Protein AF-A0A1C5NM85-F1 (afdb_monomer)

Foldseek 3Di:
DDDDDDPPDPDQPADWDDDPVRHTDAQDWDADPVRWIAGHHDSGTDDAQWDDRPPFIAHAHRNRTTDAQFWDQDPQWIWHHHRVRGTDTPDGHAAWDWDATRNWIWTDHRNHTDEAAWDQDPNDIWGHYRVRTTDAAWDDDPNDIDHHD

Structure (mmCIF, N/CA/C/O backbone):
data_AF-A0A1C5NM85-F1
#
_entry.id   AF-A0A1C5NM85-F1
#
loop_
_atom_site.group_PDB
_atom_site.id
_atom_site.type_symbol
_atom_site.label_atom_id
_atom_site.label_alt_id
_atom_site.label_comp_id
_atom_site.label_asym_id
_atom_site.label_entity_id
_atom_site.label_seq_id
_atom_site.pdbx_PDB_ins_code
_atom_site.Cartn_x
_atom_site.Cartn_y
_atom_site.Cartn_z
_atom_site.occupancy
_atom_site.B_iso_or_equiv
_atom_site.auth_seq_id
_atom_site.auth_comp_id
_atom_site.auth_asym_id
_atom_site.auth_atom_id
_atom_site.pdbx_PDB_model_num
ATOM 1 N N . MET A 1 1 ? 13.120 19.944 -26.363 1.00 40.69 1 MET A N 1
ATOM 2 C CA . MET A 1 1 ? 11.812 19.329 -26.060 1.00 40.69 1 MET A CA 1
ATOM 3 C C . MET A 1 1 ? 10.942 19.540 -27.282 1.00 40.69 1 MET A C 1
ATOM 5 O O . MET A 1 1 ? 10.668 20.686 -27.604 1.00 40.69 1 MET A O 1
ATOM 9 N N . VAL A 1 2 ? 10.614 18.481 -28.016 1.00 28.25 2 VAL A N 1
ATOM 10 C CA . VAL A 1 2 ? 9.722 18.576 -29.178 1.00 28.25 2 VAL A CA 1
ATOM 11 C C . VAL A 1 2 ? 8.482 17.761 -28.834 1.00 28.25 2 VAL A C 1
ATOM 13 O O . VAL A 1 2 ? 8.594 16.567 -28.570 1.00 28.25 2 VAL A O 1
ATOM 16 N N . SER A 1 3 ? 7.325 18.415 -28.734 1.00 32.41 3 SER A N 1
ATOM 17 C CA . SER A 1 3 ? 6.039 17.758 -28.493 1.00 32.41 3 SER A CA 1
ATOM 18 C C . SER A 1 3 ? 5.369 17.463 -29.830 1.00 32.41 3 SER A C 1
ATOM 20 O O . SER A 1 3 ? 5.040 18.394 -30.564 1.00 32.41 3 SER A O 1
ATOM 22 N N . TYR A 1 4 ? 5.143 16.187 -30.129 1.00 31.80 4 TYR A N 1
ATOM 23 C CA . TYR A 1 4 ? 4.292 15.759 -31.236 1.00 31.80 4 TYR A CA 1
ATOM 24 C C . TYR A 1 4 ? 2.924 15.353 -30.685 1.00 31.80 4 TYR A C 1
ATOM 26 O O . TYR A 1 4 ? 2.843 14.596 -29.719 1.00 31.80 4 TYR A O 1
ATOM 34 N N . ILE A 1 5 ? 1.854 15.862 -31.297 1.00 41.38 5 ILE A N 1
ATOM 35 C CA . ILE A 1 5 ? 0.482 15.410 -31.045 1.00 41.38 5 ILE A CA 1
ATOM 36 C C . ILE A 1 5 ? 0.182 14.341 -32.098 1.00 41.38 5 ILE A C 1
ATOM 38 O O . ILE A 1 5 ? 0.070 14.658 -33.280 1.00 41.38 5 ILE A O 1
ATOM 42 N N . LEU A 1 6 ? 0.094 13.078 -31.681 1.00 36.06 6 LEU A N 1
ATOM 43 C CA . LEU A 1 6 ? -0.388 11.982 -32.524 1.00 36.06 6 LEU A CA 1
ATOM 44 C C . LEU A 1 6 ? -1.919 11.952 -32.429 1.00 36.06 6 LEU A C 1
ATOM 46 O O . LEU A 1 6 ? -2.473 11.774 -31.347 1.00 36.06 6 LEU A O 1
ATOM 50 N N . SER A 1 7 ? -2.593 12.186 -33.554 1.00 37.53 7 SER A N 1
ATOM 51 C CA . SER A 1 7 ? -4.019 12.530 -33.626 1.00 37.53 7 SER A CA 1
ATOM 52 C C . SER A 1 7 ? -5.010 11.371 -33.480 1.00 37.53 7 SER A C 1
ATOM 54 O O . SER A 1 7 ? -6.200 11.649 -33.417 1.00 37.53 7 SER A O 1
ATOM 56 N N . ASP A 1 8 ? -4.563 10.117 -33.359 1.00 36.38 8 ASP A N 1
ATOM 57 C CA . ASP A 1 8 ? -5.468 8.949 -33.315 1.00 36.38 8 ASP A CA 1
ATOM 58 C C . ASP A 1 8 ? -5.325 8.070 -32.061 1.00 36.38 8 ASP A C 1
ATOM 60 O O . ASP A 1 8 ? -5.862 6.965 -31.998 1.00 36.38 8 ASP A O 1
ATOM 64 N N . PHE A 1 9 ? -4.652 8.555 -31.015 1.00 40.28 9 PHE A N 1
ATOM 65 C CA . PHE A 1 9 ? -4.705 7.913 -29.701 1.00 40.28 9 PHE A CA 1
ATOM 66 C C . PHE A 1 9 ? -5.815 8.563 -28.877 1.00 40.28 9 PHE A C 1
ATOM 68 O O . PHE A 1 9 ? -5.678 9.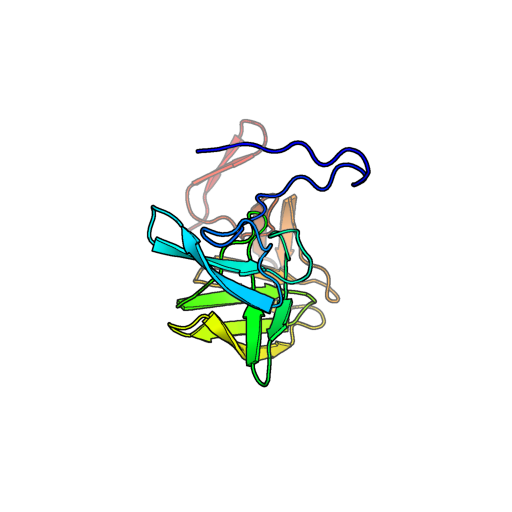697 -28.417 1.00 40.28 9 PHE A O 1
ATOM 75 N N . THR A 1 10 ? -6.920 7.845 -28.665 1.00 36.66 10 THR A N 1
ATOM 76 C CA . THR A 1 10 ? -7.887 8.163 -27.605 1.00 36.66 10 THR A CA 1
ATOM 77 C C . THR A 1 10 ? -7.117 8.441 -26.319 1.00 36.66 10 THR A C 1
ATOM 79 O O . THR A 1 10 ? -6.437 7.554 -25.810 1.00 36.66 10 THR A O 1
ATOM 82 N N . ALA A 1 11 ? -7.181 9.699 -25.881 1.00 37.09 11 ALA A N 1
ATOM 83 C CA . ALA A 1 11 ? -6.401 10.33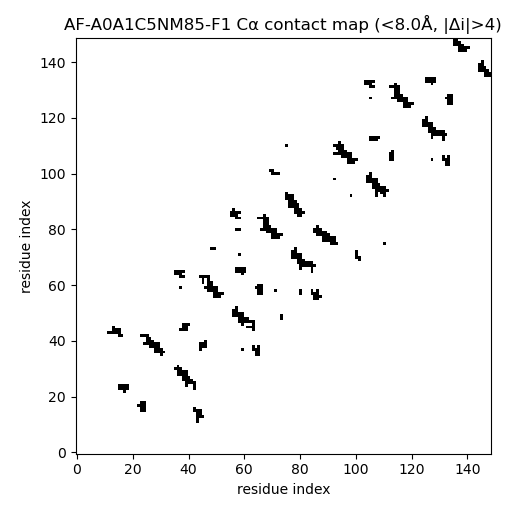7 -24.825 1.00 37.09 11 ALA A CA 1
ATOM 84 C C . ALA A 1 11 ? -5.924 9.390 -23.709 1.00 37.09 11 ALA A C 1
ATOM 86 O O . ALA A 1 11 ? -6.581 9.224 -22.682 1.00 37.09 11 ALA A O 1
ATOM 87 N N . ALA A 1 12 ? -4.736 8.813 -23.884 1.00 37.56 12 ALA A N 1
ATOM 88 C CA . ALA A 1 12 ? -4.007 8.181 -22.801 1.00 37.56 12 ALA A CA 1
ATOM 89 C C . ALA A 1 12 ? -3.148 9.265 -22.144 1.00 37.56 12 ALA A C 1
ATOM 91 O O . ALA A 1 12 ? -2.130 9.692 -22.685 1.00 37.56 12 ALA A O 1
ATOM 92 N N . TYR A 1 13 ? -3.589 9.765 -20.991 1.00 39.38 13 TYR A N 1
ATOM 93 C CA . TYR A 1 13 ? -2.823 10.713 -20.187 1.00 39.38 13 TYR A CA 1
ATOM 94 C C . TYR A 1 13 ? -1.533 10.035 -19.676 1.00 39.38 13 TYR A C 1
ATOM 96 O O . TYR A 1 13 ? -1.542 9.379 -18.634 1.00 39.38 13 TYR A O 1
ATOM 104 N N . GLY A 1 14 ? -0.416 10.195 -20.391 1.00 49.25 14 GLY A N 1
ATOM 105 C CA . GLY A 1 14 ? 0.908 9.680 -20.019 1.00 49.25 14 GLY A CA 1
ATOM 106 C C . GLY A 1 14 ? 2.029 10.264 -20.890 1.00 49.25 14 GLY A C 1
ATOM 107 O O . GLY A 1 14 ? 1.779 10.726 -22.000 1.00 49.25 14 GLY A O 1
ATOM 108 N N . PHE A 1 15 ? 3.264 10.278 -20.383 1.00 48.81 15 PHE A N 1
ATOM 109 C CA . PHE A 1 15 ? 4.433 10.731 -21.143 1.00 48.81 15 PHE A CA 1
ATOM 110 C C . PHE A 1 15 ? 4.915 9.614 -22.080 1.00 48.81 15 PHE A C 1
ATOM 112 O O . PHE A 1 15 ? 5.204 8.505 -21.644 1.00 48.81 15 PHE A O 1
ATOM 119 N N . VAL A 1 16 ? 5.040 9.896 -23.374 1.00 54.34 16 VAL A N 1
ATOM 120 C CA . VAL A 1 16 ? 5.664 8.966 -24.328 1.00 54.34 16 VAL A CA 1
ATOM 121 C C . VAL A 1 16 ? 7.120 9.386 -24.531 1.00 54.34 16 VAL A C 1
ATOM 123 O O . VAL A 1 16 ? 7.405 10.577 -24.664 1.00 54.34 16 VAL A O 1
ATOM 126 N N . ARG A 1 17 ? 8.057 8.431 -24.538 1.00 56.62 17 ARG A N 1
ATOM 127 C CA . ARG A 1 17 ? 9.482 8.683 -24.810 1.00 56.62 17 ARG A CA 1
ATOM 128 C C . ARG A 1 17 ? 9.874 8.063 -26.144 1.00 56.62 17 ARG A C 1
ATOM 130 O O . ARG A 1 17 ? 9.508 6.924 -26.428 1.00 56.62 17 ARG A O 1
ATOM 137 N N . ALA A 1 18 ? 10.651 8.813 -26.914 1.00 60.78 18 ALA A N 1
ATOM 138 C CA . ALA A 1 18 ? 11.269 8.362 -28.148 1.00 60.78 18 ALA A CA 1
ATOM 139 C C . ALA A 1 18 ? 12.796 8.470 -28.050 1.00 60.78 18 ALA A C 1
ATOM 141 O O . ALA A 1 18 ? 13.303 9.284 -27.272 1.00 60.78 18 ALA A O 1
ATOM 142 N N . ASN A 1 19 ? 13.519 7.656 -28.817 1.00 62.00 19 ASN A N 1
ATOM 143 C CA . ASN A 1 19 ? 14.957 7.835 -29.019 1.00 62.00 19 ASN A CA 1
ATOM 144 C C . ASN A 1 19 ? 15.245 9.121 -29.835 1.00 62.00 19 ASN A C 1
ATOM 146 O O . ASN A 1 19 ? 14.319 9.807 -30.273 1.00 62.00 19 ASN A O 1
ATOM 150 N N . GLU A 1 20 ? 16.522 9.457 -30.052 1.00 64.06 20 GLU A N 1
ATOM 151 C CA . GLU A 1 20 ? 16.930 10.649 -30.830 1.00 64.06 20 GLU A CA 1
ATOM 152 C C . GLU A 1 20 ? 16.409 10.643 -32.281 1.00 64.06 20 GLU A C 1
ATOM 154 O O . GLU A 1 20 ? 16.303 11.694 -32.909 1.00 64.06 20 GLU A O 1
ATOM 159 N N . GLU A 1 21 ? 16.023 9.470 -32.786 1.00 64.12 21 GLU A N 1
ATOM 160 C CA . GLU A 1 21 ? 15.479 9.241 -34.128 1.00 64.12 21 GLU A CA 1
ATOM 161 C C . GLU A 1 21 ? 13.938 9.272 -34.164 1.00 64.12 21 GLU A C 1
ATOM 163 O O . GLU A 1 21 ? 13.339 9.131 -35.227 1.00 64.12 21 GLU A O 1
ATOM 168 N N . GLY A 1 22 ? 13.270 9.458 -33.019 1.00 55.56 22 GLY A N 1
ATOM 169 C CA . GLY A 1 22 ? 11.809 9.509 -32.930 1.00 55.56 22 GLY A CA 1
ATOM 170 C C . GLY A 1 22 ? 11.112 8.148 -32.793 1.00 55.56 22 GLY A C 1
ATOM 171 O O . GLY A 1 22 ? 9.882 8.103 -32.758 1.00 55.56 22 GLY A O 1
ATOM 172 N N . HIS A 1 23 ? 11.849 7.043 -32.650 1.00 58.16 23 HIS A N 1
ATOM 173 C CA . HIS A 1 23 ? 11.271 5.730 -32.357 1.00 58.16 23 HIS A CA 1
ATOM 174 C C . HIS A 1 23 ? 10.799 5.658 -30.906 1.00 58.16 23 HIS A C 1
ATOM 176 O O . HIS A 1 23 ? 11.585 5.836 -29.975 1.00 58.16 23 HIS A O 1
ATOM 182 N N . LEU A 1 24 ? 9.510 5.376 -30.712 1.00 60.72 24 LEU A N 1
ATOM 183 C CA . LEU A 1 24 ? 8.911 5.243 -29.389 1.00 60.72 24 LEU A CA 1
ATOM 184 C C . LEU A 1 24 ? 9.420 3.982 -28.676 1.00 60.72 24 LEU A C 1
ATOM 186 O O . LEU A 1 24 ? 9.397 2.888 -29.245 1.00 60.72 24 LEU A O 1
ATOM 190 N N . TYR A 1 25 ? 9.808 4.116 -27.410 1.00 59.31 25 TYR A N 1
ATOM 191 C CA . TYR A 1 25 ? 10.250 2.975 -26.613 1.00 59.31 25 TYR A CA 1
ATOM 192 C C . TYR A 1 25 ? 9.081 2.123 -26.094 1.00 59.31 25 TYR A C 1
ATOM 194 O O . TYR A 1 25 ? 8.090 2.639 -25.565 1.00 59.31 25 TYR A O 1
ATOM 202 N N . GLN A 1 26 ? 9.248 0.803 -26.172 1.00 65.94 26 GLN A N 1
ATOM 203 C CA . GLN A 1 26 ? 8.336 -0.215 -25.649 1.00 65.94 26 GLN A CA 1
ATOM 204 C C . GLN A 1 26 ? 9.126 -1.211 -24.798 1.00 65.94 26 GLN A C 1
ATOM 206 O O . GLN A 1 26 ? 10.275 -1.503 -25.116 1.00 65.94 26 GLN A O 1
ATOM 211 N N . GLU A 1 27 ? 8.506 -1.710 -23.730 1.00 70.81 27 GLU A N 1
ATOM 212 C CA . GLU A 1 27 ? 9.051 -2.739 -22.835 1.00 70.81 27 GLU A CA 1
ATOM 213 C C . GLU A 1 27 ? 10.414 -2.385 -22.212 1.00 70.81 27 GLU A C 1
ATOM 215 O O . GLU A 1 27 ? 11.289 -3.236 -22.054 1.00 70.81 27 GLU A O 1
ATOM 220 N N . ALA A 1 28 ? 10.594 -1.118 -21.827 1.00 71.38 28 ALA A N 1
ATOM 221 C CA . ALA A 1 28 ? 11.870 -0.588 -21.349 1.00 71.38 28 ALA A CA 1
ATOM 222 C C . ALA A 1 28 ? 11.754 0.182 -20.023 1.00 71.38 28 ALA A C 1
ATOM 224 O O . ALA A 1 28 ? 10.729 0.816 -19.740 1.00 71.38 28 ALA A O 1
ATOM 225 N N . TRP A 1 29 ? 12.837 0.127 -19.242 1.00 75.62 29 TRP A N 1
ATOM 226 C CA . TRP A 1 29 ? 13.056 0.884 -18.007 1.00 75.62 29 TRP A CA 1
ATOM 227 C C . TRP A 1 29 ? 13.590 2.285 -18.294 1.00 75.62 29 TRP A C 1
ATOM 229 O O . TRP A 1 29 ? 14.371 2.482 -19.227 1.00 75.62 29 TRP A O 1
ATOM 239 N N . PHE A 1 30 ? 13.205 3.248 -17.460 1.00 72.94 30 PHE A N 1
ATOM 240 C CA . PHE A 1 30 ? 13.635 4.637 -17.576 1.00 72.94 30 PHE A CA 1
ATOM 241 C C . PHE A 1 30 ? 13.792 5.292 -16.219 1.00 72.94 30 PHE A C 1
ATOM 243 O O . PHE A 1 30 ? 13.037 4.993 -15.302 1.00 72.94 30 PHE A O 1
ATOM 250 N N . VAL A 1 31 ? 14.682 6.280 -16.166 1.00 72.81 31 VAL A N 1
ATOM 251 C CA . VAL A 1 31 ? 14.863 7.190 -15.034 1.00 72.81 31 VAL A CA 1
ATOM 252 C C . VAL A 1 31 ? 14.411 8.593 -15.460 1.00 72.81 31 VAL A C 1
ATOM 254 O O . VAL A 1 31 ? 14.688 9.028 -16.584 1.00 72.81 31 VAL A O 1
ATOM 257 N N . ASN A 1 32 ? 13.641 9.294 -14.625 1.00 68.56 32 ASN A N 1
ATOM 258 C CA . ASN A 1 32 ? 13.300 10.702 -14.859 1.00 68.56 32 ASN A CA 1
ATOM 259 C C . ASN A 1 32 ? 14.434 11.642 -14.381 1.00 68.56 32 ASN A C 1
ATOM 261 O O . ASN A 1 32 ? 15.481 11.191 -13.941 1.00 68.56 32 ASN A O 1
ATOM 265 N N . GLY A 1 33 ? 14.243 12.963 -14.477 1.00 66.75 33 GLY A N 1
ATOM 266 C CA . GLY A 1 33 ? 15.247 13.938 -14.017 1.00 66.75 33 GLY A CA 1
ATOM 267 C C . GLY A 1 33 ? 15.442 14.013 -12.494 1.00 66.75 33 GLY A C 1
ATOM 268 O O . GLY A 1 33 ? 16.309 14.758 -12.055 1.00 66.75 33 GLY A O 1
ATOM 269 N N . ASP A 1 34 ? 14.653 13.260 -11.722 1.00 73.19 34 ASP A N 1
ATOM 270 C CA . ASP A 1 34 ? 14.647 13.212 -10.255 1.00 73.19 34 ASP A CA 1
ATOM 271 C C . ASP A 1 34 ? 15.034 11.811 -9.729 1.00 73.19 34 ASP A C 1
ATOM 273 O O . ASP A 1 34 ? 14.618 11.417 -8.637 1.00 73.19 34 ASP A O 1
ATOM 277 N N . ASP A 1 35 ? 15.750 11.021 -10.537 1.00 76.75 35 ASP A N 1
ATOM 278 C CA . ASP A 1 35 ? 16.160 9.641 -10.238 1.00 76.75 35 ASP A CA 1
ATOM 279 C C . ASP A 1 35 ? 14.998 8.679 -9.908 1.00 76.75 35 ASP A C 1
ATOM 281 O O . ASP A 1 35 ? 15.153 7.694 -9.186 1.00 76.75 35 ASP A O 1
ATOM 285 N N . LYS A 1 36 ? 13.793 8.947 -10.432 1.00 71.31 36 LYS A N 1
ATOM 286 C CA . LYS A 1 36 ? 12.632 8.052 -10.310 1.00 71.31 36 LYS A CA 1
ATOM 287 C C . LYS A 1 36 ? 12.530 7.111 -11.494 1.00 71.31 36 LYS A C 1
ATOM 289 O O . LYS A 1 36 ? 12.494 7.556 -12.644 1.00 71.31 36 LYS A O 1
ATOM 294 N N . GLU A 1 37 ? 12.391 5.827 -11.193 1.00 78.00 37 GLU A N 1
ATOM 295 C CA . GLU A 1 37 ? 12.277 4.777 -12.198 1.00 78.00 37 GLU A CA 1
ATOM 296 C C . GLU A 1 37 ? 10.822 4.494 -12.603 1.00 78.00 37 GLU A C 1
ATOM 298 O O . GLU A 1 37 ? 9.908 4.568 -11.780 1.00 78.00 37 GLU A O 1
ATOM 303 N N . TYR A 1 38 ? 10.599 4.166 -13.879 1.00 74.56 38 TYR A N 1
ATOM 304 C CA . TYR A 1 38 ? 9.312 3.724 -14.434 1.00 74.56 38 TYR A CA 1
ATOM 305 C C . TYR A 1 38 ? 9.509 2.728 -15.589 1.00 74.56 38 TYR A C 1
ATOM 307 O O . TYR A 1 38 ? 10.595 2.637 -16.168 1.00 74.56 38 TYR A O 1
ATOM 315 N N . TYR A 1 39 ? 8.443 2.005 -15.958 1.00 67.06 39 TYR A N 1
ATOM 316 C CA . TYR A 1 39 ? 8.449 1.024 -17.051 1.00 67.06 39 TYR A CA 1
ATOM 317 C C . TYR A 1 39 ? 7.398 1.343 -18.128 1.00 67.06 39 TYR A C 1
ATOM 319 O O . TYR A 1 39 ? 6.226 1.581 -17.827 1.00 67.06 39 TYR A O 1
ATOM 327 N N . SER A 1 40 ? 7.801 1.341 -19.404 1.00 64.00 40 SER A N 1
ATOM 328 C CA . SER A 1 40 ? 6.896 1.540 -20.551 1.00 64.00 40 SER A CA 1
ATOM 329 C C . SER A 1 40 ? 6.355 0.195 -21.040 1.00 64.00 40 SER A C 1
ATOM 331 O O . SER A 1 40 ? 7.124 -0.598 -21.572 1.00 64.00 40 SER A O 1
ATOM 333 N N . LYS A 1 41 ? 5.047 -0.074 -20.899 1.00 56.25 41 LYS A N 1
ATOM 334 C CA . LYS A 1 41 ? 4.435 -1.359 -21.312 1.00 56.25 41 LYS A CA 1
ATOM 335 C C . LYS A 1 41 ? 3.664 -1.303 -22.644 1.00 56.25 41 LYS A C 1
ATOM 337 O O . LYS A 1 41 ? 3.466 -2.344 -23.252 1.00 56.25 41 LYS A O 1
ATOM 342 N N . ALA A 1 42 ? 3.263 -0.122 -23.131 1.00 51.47 42 ALA A N 1
ATOM 343 C CA . ALA A 1 42 ? 2.647 0.059 -24.459 1.00 51.47 42 ALA A CA 1
ATOM 344 C C . ALA A 1 42 ? 2.478 1.550 -24.791 1.00 51.47 42 ALA A C 1
ATOM 346 O O . ALA A 1 42 ? 1.438 2.109 -24.459 1.00 51.47 42 ALA A O 1
ATOM 347 N N . TYR A 1 43 ? 3.489 2.214 -25.371 1.00 46.47 43 TYR A N 1
ATOM 348 C CA . TYR A 1 43 ? 3.507 3.654 -25.736 1.00 46.47 43 TYR A CA 1
ATOM 349 C C . TYR A 1 43 ? 2.922 4.645 -24.696 1.00 46.47 43 TYR A C 1
ATOM 351 O O . TYR A 1 43 ? 2.687 5.808 -24.998 1.00 46.47 43 TYR A O 1
ATOM 359 N N . THR A 1 44 ? 2.681 4.195 -23.468 1.00 47.69 44 THR A N 1
ATOM 360 C CA . THR A 1 44 ? 1.961 4.852 -22.382 1.00 47.69 44 THR A CA 1
ATOM 361 C C . THR A 1 44 ? 2.631 4.367 -21.098 1.00 47.69 44 THR A C 1
ATOM 363 O O . THR A 1 44 ? 2.891 3.174 -20.920 1.00 47.69 44 THR A O 1
ATOM 366 N N . CYS A 1 45 ? 3.019 5.309 -20.240 1.00 50.53 45 CYS A N 1
ATOM 367 C CA . CYS A 1 45 ? 3.953 5.074 -19.135 1.00 50.53 45 CYS A CA 1
ATOM 368 C C . CYS A 1 45 ? 3.279 5.125 -17.753 1.00 50.53 45 CYS A C 1
ATOM 370 O O . CYS A 1 45 ? 3.821 5.709 -16.817 1.00 50.53 45 CYS A O 1
ATOM 372 N N . ARG A 1 46 ? 2.072 4.572 -17.614 1.00 56.12 46 ARG A N 1
ATOM 373 C CA . ARG A 1 46 ? 1.403 4.480 -16.306 1.00 56.12 46 ARG A CA 1
ATOM 374 C C . ARG A 1 46 ? 0.813 3.107 -16.061 1.00 56.12 46 ARG A C 1
ATOM 376 O O . ARG A 1 46 ? -0.407 2.975 -15.975 1.00 56.12 46 ARG A O 1
ATOM 383 N N . PRO A 1 47 ? 1.633 2.060 -15.976 1.00 60.31 47 PRO A N 1
ATOM 384 C CA . PRO A 1 47 ? 1.122 0.910 -15.287 1.00 60.31 47 PRO A CA 1
ATOM 385 C C . PRO A 1 47 ? 1.014 1.261 -13.793 1.00 60.31 47 PRO A C 1
ATOM 387 O O . PRO A 1 47 ? 1.959 1.764 -13.197 1.00 60.31 47 PRO A O 1
ATOM 390 N N . GLU A 1 48 ? -0.167 1.071 -13.223 1.00 75.88 48 GLU A N 1
ATOM 391 C CA . GLU A 1 48 ? -0.418 1.176 -11.786 1.00 75.88 48 GLU A CA 1
ATOM 392 C C . GLU A 1 48 ? -0.589 -0.240 -11.239 1.00 75.88 48 GLU A C 1
ATOM 394 O O . GLU A 1 48 ? -1.157 -1.111 -11.906 1.00 75.88 48 GLU A O 1
ATOM 399 N N . GLY A 1 49 ? -0.105 -0.474 -10.023 1.00 84.62 49 GLY A N 1
ATOM 400 C CA . GLY A 1 49 ? -0.232 -1.767 -9.370 1.00 84.62 49 GLY A CA 1
ATOM 401 C C . GLY A 1 49 ? 0.891 -2.733 -9.732 1.00 84.62 49 GLY A C 1
ATOM 402 O O . GLY A 1 49 ? 2.003 -2.329 -10.083 1.00 84.62 49 GLY A O 1
ATOM 403 N N . THR A 1 50 ? 0.614 -4.030 -9.587 1.00 87.56 50 THR A N 1
ATOM 404 C CA . THR A 1 50 ? 1.614 -5.080 -9.786 1.00 87.56 50 THR A CA 1
ATOM 405 C C . THR A 1 50 ? 1.784 -5.446 -11.259 1.00 87.56 50 THR A C 1
ATOM 407 O O . THR A 1 50 ? 0.819 -5.696 -11.982 1.00 87.56 50 THR A O 1
ATOM 410 N N . ILE A 1 51 ? 3.034 -5.517 -11.716 1.00 85.62 51 ILE A N 1
ATOM 411 C CA . ILE A 1 51 ? 3.385 -5.886 -13.087 1.00 85.62 51 ILE A CA 1
ATOM 412 C C . ILE A 1 51 ? 4.467 -6.949 -13.076 1.00 85.62 51 ILE A C 1
ATOM 414 O O . ILE A 1 51 ? 5.530 -6.764 -12.489 1.00 85.62 51 ILE A O 1
ATOM 418 N N . GLN A 1 52 ? 4.223 -8.032 -13.807 1.00 84.00 52 GLN A N 1
ATOM 419 C CA . GLN A 1 52 ? 5.259 -8.998 -14.143 1.00 84.00 52 GLN A CA 1
ATOM 420 C C . GLN A 1 52 ? 6.126 -8.453 -15.289 1.00 84.00 52 GLN A C 1
ATOM 422 O O . GLN A 1 52 ? 5.599 -8.134 -16.359 1.00 84.00 52 GLN A O 1
ATOM 427 N N . ILE A 1 53 ? 7.438 -8.374 -15.071 1.00 81.31 53 ILE A N 1
ATOM 428 C CA . ILE A 1 53 ? 8.444 -7.994 -16.069 1.00 81.31 53 ILE A CA 1
ATOM 429 C C . ILE A 1 53 ? 9.540 -9.063 -16.039 1.00 81.31 53 ILE A C 1
ATOM 431 O O . ILE A 1 53 ? 10.276 -9.209 -15.062 1.00 81.31 53 ILE A O 1
ATOM 435 N N . GLY A 1 54 ? 9.623 -9.864 -17.103 1.00 85.50 54 GLY A N 1
ATOM 436 C CA . GLY A 1 54 ? 10.467 -11.058 -17.111 1.00 85.50 54 GLY A CA 1
ATOM 437 C C . GLY A 1 54 ? 10.069 -12.036 -15.998 1.00 85.50 54 GLY A C 1
ATOM 438 O O . GLY A 1 54 ? 8.906 -12.423 -15.877 1.00 85.50 54 GLY A O 1
ATOM 439 N N . GLN A 1 55 ? 11.040 -12.443 -15.180 1.00 88.12 55 GLN A N 1
ATOM 440 C CA . GLN A 1 55 ? 10.825 -13.378 -14.066 1.00 88.12 55 GLN A CA 1
ATOM 441 C C . GLN A 1 55 ? 10.407 -12.685 -12.761 1.00 88.12 55 GLN A C 1
ATOM 443 O O . GLN A 1 55 ? 10.007 -13.366 -11.819 1.00 88.12 55 GLN A O 1
ATOM 448 N N . SER A 1 56 ? 10.440 -11.354 -12.721 1.00 91.12 56 SER A N 1
ATOM 449 C CA . SER A 1 56 ? 10.216 -10.572 -11.507 1.00 91.12 56 SER A CA 1
ATOM 450 C C . SER A 1 56 ? 8.876 -9.837 -11.540 1.00 91.12 56 SER A C 1
ATOM 452 O O . SER A 1 56 ? 8.372 -9.461 -12.601 1.00 91.12 56 SER A O 1
ATOM 454 N N . LEU A 1 57 ? 8.305 -9.625 -10.356 1.00 90.44 57 LEU A N 1
ATOM 455 C CA . LEU A 1 57 ? 7.108 -8.818 -10.141 1.00 90.44 57 LEU A CA 1
ATOM 456 C C . LEU A 1 57 ? 7.525 -7.470 -9.545 1.00 90.44 57 LEU A C 1
ATOM 458 O O . LEU A 1 57 ? 8.405 -7.432 -8.692 1.00 90.44 57 LEU A O 1
ATOM 462 N N . TYR A 1 58 ? 6.884 -6.389 -9.976 1.00 89.50 58 TYR A N 1
ATOM 463 C CA . TYR A 1 58 ? 7.165 -5.013 -9.553 1.00 89.50 58 TYR A CA 1
ATOM 464 C C . TYR A 1 58 ? 5.866 -4.304 -9.186 1.00 89.50 58 TYR A C 1
ATOM 466 O O . TYR A 1 58 ? 4.813 -4.675 -9.703 1.00 89.50 58 TYR A O 1
ATOM 474 N N . TYR A 1 59 ? 5.924 -3.277 -8.336 1.00 89.44 59 TYR A N 1
ATOM 475 C CA . TYR A 1 59 ? 4.780 -2.409 -8.047 1.00 89.44 59 TYR A CA 1
ATOM 476 C C . TYR A 1 59 ? 5.076 -0.968 -8.457 1.00 89.44 59 TYR A C 1
ATOM 478 O O . TYR A 1 59 ? 6.109 -0.410 -8.084 1.00 89.44 59 TYR A O 1
ATOM 486 N N . PHE A 1 60 ? 4.136 -0.360 -9.175 1.00 87.38 60 PHE A N 1
ATOM 487 C CA . PHE A 1 60 ? 4.196 1.041 -9.570 1.00 87.38 60 PHE A CA 1
ATOM 488 C C . PHE A 1 60 ? 3.058 1.814 -8.903 1.00 87.38 60 PHE A C 1
ATOM 490 O O . PHE A 1 60 ? 1.910 1.361 -8.882 1.00 87.38 60 PHE A O 1
ATOM 497 N N . ASP A 1 61 ? 3.384 2.970 -8.326 1.00 85.31 61 ASP A N 1
ATOM 498 C CA . ASP A 1 61 ? 2.407 3.827 -7.659 1.00 85.31 61 ASP A CA 1
ATOM 499 C C . ASP A 1 61 ? 1.414 4.463 -8.655 1.00 85.31 61 ASP A C 1
ATOM 501 O O . ASP A 1 61 ? 1.542 4.340 -9.873 1.00 85.31 61 ASP A O 1
ATOM 505 N N . LYS A 1 62 ? 0.425 5.205 -8.141 1.00 81.88 62 LYS A N 1
ATOM 506 C CA . LYS A 1 62 ? -0.587 5.907 -8.957 1.00 81.88 62 LYS A CA 1
ATOM 507 C C . LYS A 1 62 ? -0.011 6.900 -9.980 1.00 81.88 62 LYS A C 1
ATOM 509 O O . LYS A 1 62 ? -0.721 7.361 -10.872 1.00 81.88 62 LYS A O 1
ATOM 514 N N . ASN A 1 63 ? 1.250 7.300 -9.823 1.00 77.38 63 ASN A N 1
ATOM 515 C CA . ASN A 1 63 ? 1.940 8.194 -10.745 1.00 77.38 63 ASN A CA 1
ATOM 516 C C . ASN A 1 63 ? 2.760 7.424 -11.793 1.00 77.38 63 ASN A C 1
ATOM 518 O O . ASN A 1 63 ? 3.192 8.041 -12.769 1.00 77.38 63 ASN A O 1
ATOM 522 N N . GLY A 1 64 ? 2.922 6.108 -11.626 1.00 77.38 64 GLY A N 1
ATOM 523 C CA . GLY A 1 64 ? 3.735 5.230 -12.460 1.00 77.38 64 GLY A CA 1
ATOM 524 C C . GLY A 1 64 ? 5.182 5.093 -11.983 1.00 77.38 64 GLY A C 1
ATOM 525 O O . GLY A 1 64 ? 6.013 4.621 -12.755 1.00 77.38 64 GLY A O 1
ATOM 526 N N . PHE A 1 65 ? 5.508 5.517 -10.757 1.00 83.25 65 PHE A N 1
ATOM 527 C CA . PHE A 1 65 ? 6.857 5.381 -10.203 1.00 83.25 65 PHE A CA 1
ATOM 528 C C . PHE A 1 65 ? 7.049 4.019 -9.543 1.00 83.25 65 PHE A C 1
ATOM 530 O O . PHE A 1 65 ? 6.179 3.560 -8.799 1.00 83.25 65 PHE A O 1
ATOM 537 N N . LEU A 1 66 ? 8.204 3.397 -9.788 1.00 88.44 66 LEU A N 1
ATOM 538 C CA . LEU A 1 66 ? 8.601 2.154 -9.136 1.00 88.44 66 LEU A CA 1
ATOM 539 C C . LEU A 1 66 ? 8.716 2.364 -7.621 1.00 88.44 66 LEU A C 1
ATOM 541 O O . LEU A 1 66 ? 9.383 3.292 -7.157 1.00 88.44 66 LEU A O 1
ATOM 545 N N . VAL A 1 67 ? 8.089 1.476 -6.853 1.00 90.50 67 VAL A N 1
ATOM 546 C CA . VAL A 1 67 ? 8.252 1.419 -5.398 1.00 90.50 67 VAL A CA 1
ATOM 547 C C . VAL A 1 67 ? 9.383 0.449 -5.054 1.00 90.50 67 VAL A C 1
ATOM 549 O O . VAL A 1 67 ? 9.375 -0.696 -5.498 1.00 90.50 67 VAL A O 1
ATOM 552 N N . THR A 1 68 ? 10.336 0.901 -4.236 1.00 95.38 68 THR A N 1
ATOM 553 C CA . THR A 1 68 ? 11.480 0.117 -3.737 1.00 95.38 68 THR A CA 1
ATOM 554 C C . THR A 1 68 ? 11.581 0.231 -2.216 1.00 95.38 68 THR A C 1
ATOM 556 O O . THR A 1 68 ? 11.014 1.156 -1.627 1.00 95.38 68 THR A O 1
ATOM 559 N N . ASN A 1 69 ? 12.296 -0.699 -1.573 1.00 95.88 69 ASN A N 1
ATOM 560 C CA . ASN A 1 69 ? 12.570 -0.705 -0.126 1.00 95.88 69 ASN A CA 1
ATOM 561 C C . ASN A 1 69 ? 11.322 -0.484 0.751 1.00 95.88 69 ASN A C 1
ATOM 563 O O . ASN A 1 69 ? 11.344 0.288 1.714 1.00 95.88 69 ASN A O 1
ATOM 567 N N . SER A 1 70 ? 10.197 -1.098 0.390 1.00 97.19 70 SER A N 1
ATOM 568 C CA . SER A 1 70 ? 8.917 -0.840 1.050 1.00 97.19 70 SER A CA 1
ATOM 569 C C . SER A 1 70 ? 8.013 -2.060 1.014 1.00 97.19 70 SER A C 1
ATOM 571 O O . SER A 1 70 ? 8.111 -2.902 0.125 1.00 97.19 70 SER A O 1
ATOM 573 N N . GLN A 1 71 ? 7.104 -2.145 1.980 1.00 96.88 71 GLN A N 1
ATOM 574 C CA . GLN A 1 71 ? 6.028 -3.123 1.973 1.00 96.88 71 GLN A CA 1
ATOM 575 C C . GLN A 1 71 ? 4.832 -2.604 1.173 1.00 96.88 71 GLN A C 1
ATOM 577 O O . GLN A 1 71 ? 4.435 -1.445 1.305 1.00 96.88 71 GLN A O 1
ATOM 582 N N . ILE A 1 72 ? 4.219 -3.481 0.380 1.00 93.81 72 ILE A N 1
ATOM 583 C CA . ILE A 1 72 ? 3.075 -3.160 -0.475 1.00 93.81 72 ILE A CA 1
ATOM 584 C C . ILE A 1 72 ? 1.933 -4.116 -0.164 1.00 93.81 72 ILE A C 1
ATOM 586 O O . ILE A 1 72 ? 2.073 -5.330 -0.294 1.00 93.81 72 ILE A O 1
ATOM 590 N N . MET A 1 73 ? 0.782 -3.559 0.209 1.00 90.38 73 MET A N 1
ATOM 591 C CA . MET A 1 73 ? -0.471 -4.300 0.309 1.00 90.38 73 MET A CA 1
ATOM 592 C C . MET A 1 73 ? -1.257 -4.135 -0.987 1.00 90.38 73 MET A C 1
ATOM 594 O O . MET A 1 73 ? -1.678 -3.028 -1.313 1.00 90.38 73 MET A O 1
ATOM 598 N N . CYS A 1 74 ? -1.491 -5.220 -1.716 1.00 84.62 74 CYS A N 1
ATOM 599 C CA . CYS A 1 74 ? -2.344 -5.194 -2.900 1.00 84.62 74 CYS A CA 1
ATOM 600 C C . CYS A 1 74 ? -3.078 -6.525 -3.060 1.00 84.62 74 CYS A C 1
ATOM 602 O O . CYS A 1 74 ? -2.519 -7.580 -2.786 1.00 84.62 74 CYS A O 1
ATOM 604 N N . ALA A 1 75 ? -4.354 -6.477 -3.453 1.00 82.88 75 ALA A N 1
ATOM 605 C CA . ALA A 1 75 ? -5.192 -7.666 -3.644 1.00 82.88 75 ALA A CA 1
ATOM 606 C C . ALA A 1 75 ? -5.134 -8.678 -2.474 1.00 82.88 75 ALA A C 1
ATOM 608 O O . ALA A 1 75 ? -5.079 -9.886 -2.694 1.00 82.88 75 ALA A O 1
ATOM 609 N N . ASN A 1 76 ? -5.142 -8.190 -1.225 1.00 84.12 76 ASN A N 1
ATOM 610 C CA . ASN A 1 76 ? -5.016 -9.011 -0.012 1.00 84.12 76 ASN A CA 1
ATOM 611 C C . ASN A 1 76 ?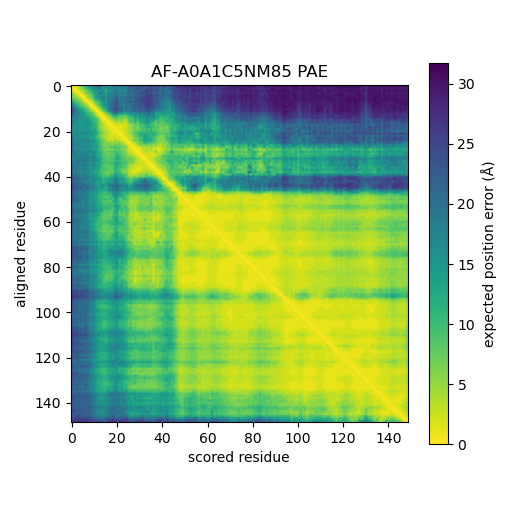 -3.700 -9.803 0.093 1.00 84.12 76 ASN A C 1
ATOM 613 O O . ASN A 1 76 ? -3.612 -10.804 0.804 1.00 84.12 76 ASN A O 1
ATOM 617 N N . GLN A 1 77 ? -2.655 -9.342 -0.583 1.00 89.56 77 GLN A N 1
ATOM 618 C CA . GLN A 1 77 ? -1.312 -9.894 -0.530 1.00 89.56 77 GLN A CA 1
ATOM 619 C C . GLN A 1 77 ? -0.343 -8.805 -0.077 1.00 89.56 77 GLN A C 1
ATOM 621 O O . GLN A 1 77 ? -0.398 -7.663 -0.535 1.00 89.56 77 GLN A O 1
ATOM 626 N N . LEU A 1 78 ? 0.524 -9.170 0.861 1.00 92.75 78 LEU A N 1
ATOM 627 C CA . LEU A 1 78 ? 1.582 -8.320 1.370 1.00 92.75 78 LEU A CA 1
ATOM 628 C C . LEU A 1 78 ? 2.885 -8.723 0.697 1.00 92.75 78 LEU A C 1
ATOM 630 O O . LEU A 1 78 ? 3.323 -9.871 0.811 1.00 92.75 78 LEU A O 1
ATOM 634 N N . TYR A 1 79 ? 3.498 -7.761 0.030 1.00 96.06 79 TYR A N 1
ATOM 635 C CA . TYR A 1 79 ? 4.787 -7.900 -0.619 1.00 96.06 79 TYR A CA 1
ATOM 636 C C . TYR A 1 79 ? 5.833 -7.047 0.082 1.00 96.06 79 TYR A C 1
ATOM 638 O O . TYR A 1 79 ? 5.504 -6.025 0.682 1.00 96.06 79 TYR A O 1
ATOM 646 N N . GLU A 1 80 ? 7.087 -7.448 -0.049 1.00 97.69 80 GLU A N 1
ATOM 647 C CA . GLU A 1 80 ? 8.254 -6.624 0.244 1.00 97.69 80 GLU A CA 1
ATOM 648 C C . GLU A 1 80 ? 8.985 -6.343 -1.069 1.00 97.69 80 GLU A C 1
ATOM 650 O O . GLU A 1 80 ? 9.317 -7.279 -1.799 1.00 97.69 80 GLU A O 1
ATOM 655 N N . ALA A 1 81 ? 9.165 -5.062 -1.387 1.00 97.25 81 ALA A N 1
ATOM 656 C CA . ALA A 1 81 ? 9.992 -4.601 -2.491 1.00 97.25 81 ALA A CA 1
ATOM 657 C C . ALA A 1 81 ? 11.426 -4.409 -1.999 1.00 97.25 81 ALA A C 1
ATOM 659 O O . ALA A 1 81 ? 11.652 -3.660 -1.044 1.00 97.25 81 ALA A O 1
ATOM 660 N N . ASP A 1 82 ? 12.382 -5.045 -2.669 1.00 97.19 82 ASP A N 1
ATOM 661 C CA . ASP A 1 82 ? 13.804 -4.836 -2.402 1.00 97.19 82 ASP A CA 1
ATOM 662 C C . ASP A 1 82 ? 14.316 -3.490 -2.960 1.00 97.19 82 ASP A C 1
ATOM 664 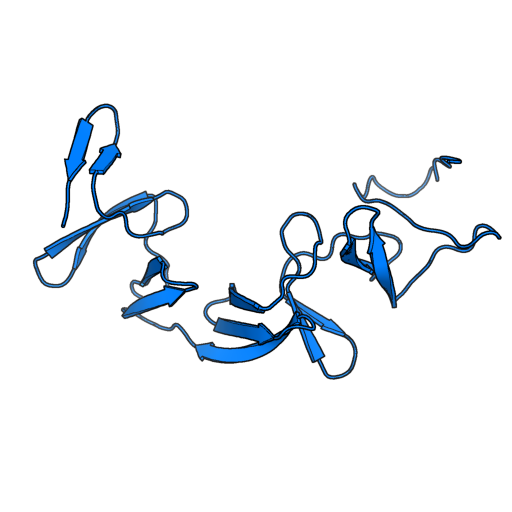O O . ASP A 1 82 ? 13.544 -2.637 -3.418 1.00 97.19 82 ASP A O 1
ATOM 668 N N . GLU A 1 83 ? 15.633 -3.280 -2.908 1.00 95.38 83 GLU A N 1
ATOM 669 C CA . GLU A 1 83 ? 16.281 -2.058 -3.401 1.00 95.38 83 GLU A CA 1
ATOM 670 C C . GLU A 1 83 ? 16.096 -1.824 -4.908 1.00 95.38 83 GLU A C 1
ATOM 672 O O . GLU A 1 83 ? 16.120 -0.677 -5.350 1.00 95.38 83 GLU A O 1
ATOM 677 N N . ASN A 1 84 ? 15.837 -2.892 -5.667 1.00 90.19 84 ASN A N 1
ATOM 678 C CA . ASN A 1 84 ? 15.596 -2.875 -7.107 1.00 90.19 84 ASN A CA 1
ATOM 679 C C . ASN A 1 84 ? 14.092 -2.945 -7.442 1.00 90.19 84 ASN A C 1
ATOM 681 O O . ASN A 1 84 ? 13.719 -3.074 -8.607 1.00 90.19 84 ASN A O 1
ATOM 685 N N . GLY A 1 85 ? 13.215 -2.904 -6.432 1.00 92.31 85 GLY A N 1
ATOM 686 C CA . GLY A 1 85 ? 11.761 -2.958 -6.587 1.00 92.31 85 GLY A CA 1
ATOM 687 C C . GLY A 1 85 ? 11.192 -4.346 -6.872 1.00 92.31 85 GLY A C 1
ATOM 688 O O . GLY A 1 85 ? 10.004 -4.460 -7.185 1.00 92.31 85 GLY A O 1
ATOM 689 N N . VAL A 1 86 ? 12.004 -5.402 -6.772 1.00 94.75 86 VAL A N 1
ATOM 690 C CA . VAL A 1 86 ? 11.532 -6.775 -6.962 1.00 94.75 86 VAL A CA 1
ATOM 691 C C . VAL A 1 86 ? 10.660 -7.161 -5.776 1.00 94.75 86 VAL A C 1
ATOM 693 O O . VAL A 1 86 ? 11.083 -7.092 -4.622 1.00 94.75 86 VAL A O 1
ATOM 696 N N . LEU A 1 87 ? 9.429 -7.580 -6.064 1.00 95.31 87 LEU A N 1
ATOM 697 C CA . LEU A 1 87 ? 8.463 -7.979 -5.052 1.00 95.31 87 LEU A CA 1
ATOM 698 C C . LEU A 1 87 ? 8.650 -9.437 -4.640 1.00 95.31 87 LEU A C 1
ATOM 700 O O . LEU A 1 87 ? 8.558 -10.351 -5.463 1.00 95.31 87 LEU A O 1
ATOM 704 N N . THR A 1 88 ? 8.765 -9.657 -3.335 1.00 97.31 88 THR A N 1
ATOM 705 C CA . THR A 1 88 ? 8.618 -10.972 -2.706 1.00 97.31 88 THR A CA 1
ATOM 706 C C . THR A 1 88 ? 7.295 -11.030 -1.952 1.00 97.31 88 THR A C 1
ATOM 708 O O . THR A 1 88 ? 6.998 -10.139 -1.160 1.00 97.31 88 THR A O 1
ATOM 711 N N . LEU A 1 89 ? 6.484 -12.070 -2.177 1.00 95.06 89 LEU A N 1
ATOM 712 C CA . LEU A 1 89 ? 5.272 -12.300 -1.384 1.00 95.06 89 LEU A CA 1
ATOM 713 C C . LEU A 1 89 ? 5.672 -12.708 0.037 1.00 95.06 89 LEU A C 1
ATOM 715 O O . LEU A 1 89 ? 6.254 -13.774 0.231 1.00 95.06 89 LEU A O 1
ATOM 719 N N . ILE A 1 90 ? 5.305 -11.896 1.023 1.00 95.38 90 ILE A N 1
ATOM 720 C CA . ILE A 1 90 ? 5.614 -12.143 2.438 1.00 95.38 90 ILE A CA 1
ATOM 721 C C . ILE A 1 90 ? 4.375 -12.491 3.272 1.00 95.38 90 ILE A C 1
ATOM 723 O O . ILE A 1 90 ? 4.500 -12.940 4.410 1.00 95.38 90 ILE A O 1
ATOM 727 N N . GLY A 1 91 ? 3.165 -12.357 2.720 1.00 90.44 91 GLY A N 1
ATOM 728 C CA . GLY A 1 91 ? 1.958 -12.826 3.395 1.00 90.44 91 GLY A CA 1
ATOM 729 C C . GLY A 1 91 ? 0.676 -12.68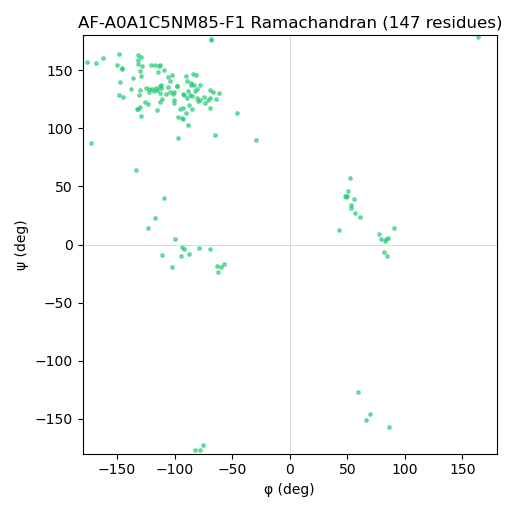4 2.584 1.00 90.44 91 GLY A C 1
ATOM 730 O O . GLY A 1 91 ? 0.568 -11.843 1.702 1.00 90.44 91 GLY A O 1
ATOM 731 N N . ASN A 1 92 ? -0.331 -13.490 2.925 1.00 89.56 92 ASN A N 1
ATOM 732 C CA . ASN A 1 92 ? -1.695 -13.353 2.405 1.00 89.56 92 ASN A CA 1
ATOM 733 C C . ASN A 1 92 ? -2.613 -12.894 3.541 1.00 89.56 92 ASN A C 1
ATOM 735 O O . ASN A 1 92 ? -2.671 -13.552 4.583 1.00 89.56 92 ASN A O 1
ATOM 739 N N . VAL A 1 93 ? -3.335 -11.794 3.350 1.00 83.19 93 VAL A N 1
ATOM 740 C CA . VAL A 1 93 ? -4.243 -11.164 4.316 1.00 83.19 93 VAL A CA 1
ATOM 741 C C . VAL A 1 93 ? -5.678 -11.611 4.055 1.00 83.19 93 VAL A C 1
ATOM 743 O O . VAL A 1 93 ? -6.403 -11.017 3.271 1.00 83.19 93 VAL A O 1
ATOM 746 N N . GLY A 1 94 ? -6.097 -12.688 4.719 1.00 84.56 94 GLY A N 1
ATOM 747 C CA . GLY A 1 94 ? -7.471 -13.198 4.652 1.00 84.56 94 GLY A CA 1
ATOM 748 C C . GLY A 1 94 ? -8.218 -13.109 5.986 1.00 84.56 94 GLY A C 1
ATOM 749 O O . GLY A 1 94 ? -7.630 -13.272 7.056 1.00 84.56 94 GLY A O 1
ATOM 750 N N . GLY A 1 95 ? -9.533 -12.924 5.933 1.00 89.88 95 GLY A N 1
ATOM 751 C CA . GLY A 1 95 ? -10.385 -12.937 7.123 1.00 89.88 95 GLY A CA 1
ATOM 752 C C . GLY A 1 95 ? -10.119 -11.770 8.078 1.00 89.88 95 GLY A C 1
ATOM 753 O O . GLY A 1 95 ? -9.711 -10.688 7.660 1.00 89.88 95 GLY A O 1
ATOM 754 N N . THR A 1 96 ? -10.371 -11.999 9.364 1.00 94.81 96 THR A N 1
ATOM 755 C CA . THR A 1 96 ? -10.369 -10.945 10.384 1.00 94.81 96 THR A CA 1
ATOM 756 C C . THR A 1 96 ? -9.037 -10.884 11.126 1.00 94.81 96 THR A C 1
ATOM 758 O O . THR A 1 96 ? -8.712 -11.800 11.885 1.00 94.81 96 THR A O 1
ATOM 761 N N . ARG A 1 97 ? -8.238 -9.832 10.904 1.00 95.12 97 ARG A N 1
ATOM 762 C CA . ARG A 1 97 ? -6.898 -9.693 11.502 1.00 95.12 97 ARG A CA 1
ATOM 763 C C . ARG A 1 97 ? -6.347 -8.268 11.479 1.00 95.12 97 ARG A C 1
ATOM 765 O O . ARG A 1 97 ? -6.722 -7.446 10.649 1.00 95.12 97 ARG A O 1
ATOM 772 N N . TRP A 1 98 ? -5.366 -8.031 12.345 1.00 96.19 98 TRP A N 1
ATOM 773 C CA . TRP A 1 98 ? -4.466 -6.883 12.256 1.00 96.19 98 TRP A CA 1
ATOM 774 C C . TRP A 1 98 ? -3.352 -7.138 11.246 1.00 96.19 98 TRP A C 1
ATOM 776 O O . TRP A 1 98 ? -2.861 -8.263 11.131 1.00 96.19 98 TRP A O 1
ATOM 786 N N . VAL A 1 99 ? -2.929 -6.084 10.553 1.00 95.62 99 VAL A N 1
ATOM 787 C CA . VAL A 1 99 ? -1.788 -6.113 9.637 1.00 95.62 99 VAL A CA 1
ATOM 788 C C . VAL A 1 99 ? -0.961 -4.847 9.816 1.00 95.62 99 VAL A C 1
ATOM 790 O O . VAL A 1 99 ? -1.521 -3.756 9.864 1.00 95.62 99 VAL A O 1
ATOM 793 N N . SER A 1 100 ? 0.359 -4.999 9.906 1.00 95.44 100 SER A N 1
ATOM 794 C CA . SER A 1 100 ? 1.302 -3.881 9.881 1.00 95.44 100 SER A CA 1
ATOM 795 C C . SER A 1 100 ? 1.917 -3.779 8.491 1.00 95.44 100 SER A C 1
ATOM 797 O O . SER A 1 100 ? 2.366 -4.789 7.948 1.00 95.44 100 SER A O 1
ATOM 799 N N . VAL A 1 101 ? 1.898 -2.580 7.913 1.00 95.38 101 VAL A N 1
ATOM 800 C CA . VAL A 1 101 ? 2.510 -2.269 6.617 1.00 95.38 101 VAL A CA 1
ATOM 801 C C . VAL A 1 101 ? 3.329 -0.999 6.793 1.00 95.38 101 VAL A C 1
ATOM 803 O O . VAL A 1 101 ? 2.775 0.048 7.122 1.00 95.38 101 VAL A O 1
ATOM 806 N N . ASN A 1 102 ? 4.647 -1.086 6.607 1.00 95.12 102 ASN A N 1
ATOM 807 C CA . ASN A 1 102 ? 5.588 0.026 6.801 1.00 95.12 102 ASN A CA 1
ATOM 808 C C . ASN A 1 102 ? 5.479 0.704 8.186 1.00 95.12 102 ASN A C 1
ATOM 810 O O . ASN A 1 102 ? 5.652 1.912 8.312 1.00 95.12 102 ASN A O 1
ATOM 814 N N . GLY A 1 103 ? 5.168 -0.067 9.234 1.00 94.38 103 GLY A N 1
ATOM 815 C CA . GLY A 1 103 ? 5.001 0.441 10.603 1.00 94.38 103 GLY A CA 1
ATOM 816 C C . GLY A 1 103 ? 3.612 1.008 10.916 1.00 94.38 103 GLY A C 1
ATOM 817 O O . GLY A 1 103 ? 3.300 1.223 12.087 1.00 94.38 103 GLY A O 1
ATOM 818 N N . ASP A 1 104 ? 2.759 1.177 9.906 1.00 96.06 104 ASP A N 1
ATOM 819 C CA . ASP A 1 104 ? 1.372 1.589 10.075 1.00 96.06 104 ASP A CA 1
ATOM 820 C C . ASP A 1 104 ? 0.456 0.382 10.259 1.00 96.06 104 ASP A C 1
ATOM 822 O O . ASP A 1 104 ? 0.611 -0.651 9.605 1.00 96.06 104 ASP A O 1
ATOM 826 N N . TRP A 1 105 ? -0.524 0.516 11.152 1.00 96.88 105 TRP A N 1
ATOM 827 C CA . TRP A 1 105 ? -1.456 -0.560 11.474 1.00 96.88 105 TRP A CA 1
ATOM 828 C C . TRP A 1 105 ? -2.775 -0.421 10.729 1.00 96.88 105 TRP A C 1
ATOM 830 O O . TRP A 1 105 ? -3.387 0.643 10.700 1.00 96.88 105 TRP A O 1
ATOM 840 N N . TYR A 1 106 ? -3.240 -1.548 10.208 1.00 96.44 106 TYR A N 1
ATOM 841 C CA . TYR A 1 106 ? -4.493 -1.710 9.488 1.00 96.44 106 TYR A CA 1
ATOM 842 C C . TYR A 1 106 ? -5.268 -2.871 10.099 1.00 96.44 106 TYR A C 1
ATOM 844 O O . TYR A 1 106 ? -4.685 -3.809 10.656 1.00 96.44 106 TYR A O 1
ATOM 852 N N . TYR A 1 107 ? -6.589 -2.834 9.969 1.00 96.62 107 TYR A N 1
ATOM 853 C CA . TYR A 1 107 ? -7.446 -3.928 10.400 1.00 96.62 107 TYR A CA 1
ATOM 854 C C . TYR A 1 107 ? -8.327 -4.394 9.256 1.00 96.62 107 TYR A C 1
ATOM 856 O O . TYR A 1 107 ? -8.914 -3.584 8.541 1.00 96.62 107 TYR A O 1
ATOM 864 N N . TYR A 1 108 ? -8.406 -5.708 9.103 1.00 94.38 108 TYR A N 1
ATOM 865 C CA . TYR A 1 108 ? -9.273 -6.376 8.151 1.00 94.38 108 TYR A CA 1
ATOM 866 C C . TYR A 1 108 ? -10.341 -7.133 8.928 1.00 94.38 108 TYR A C 1
ATOM 868 O O . TYR A 1 108 ? -10.029 -7.795 9.919 1.00 94.38 108 TYR A O 1
ATOM 876 N N . GLU A 1 109 ? -11.583 -7.040 8.474 1.00 93.88 109 GLU A N 1
ATOM 877 C CA . GLU A 1 109 ? -12.727 -7.794 8.975 1.00 93.88 109 GLU A CA 1
ATOM 878 C C . GLU A 1 109 ? -13.335 -8.564 7.805 1.00 93.88 109 GLU A C 1
ATOM 880 O O . GLU A 1 109 ? -13.667 -7.982 6.775 1.00 93.88 109 GLU A O 1
ATOM 885 N N . ASP A 1 110 ? -13.385 -9.890 7.926 1.00 91.88 110 ASP A N 1
ATOM 886 C CA . ASP A 1 110 ? -13.847 -10.800 6.872 1.00 91.88 110 ASP A CA 1
ATOM 887 C C . ASP A 1 110 ? -13.138 -10.594 5.519 1.00 91.88 110 ASP A C 1
ATOM 889 O O . ASP A 1 110 ? -13.694 -10.827 4.449 1.00 91.88 110 ASP A O 1
ATOM 893 N N . GLY A 1 111 ? -11.865 -10.181 5.566 1.00 88.19 111 GLY A N 1
ATOM 894 C CA . GLY A 1 111 ? -11.045 -9.904 4.385 1.00 88.19 111 GLY A CA 1
ATOM 895 C C . GLY A 1 111 ? -11.247 -8.515 3.775 1.00 88.19 111 GLY A C 1
ATOM 896 O O . GLY A 1 111 ? -10.604 -8.214 2.771 1.00 88.19 111 GLY A O 1
ATOM 897 N N . PHE A 1 112 ? -12.079 -7.664 4.379 1.00 89.81 112 PHE A N 1
ATOM 898 C CA . PHE A 1 112 ? -12.286 -6.278 3.969 1.00 89.81 112 PHE A CA 1
ATOM 899 C C . PHE A 1 112 ? -11.561 -5.323 4.912 1.00 89.81 112 PHE A C 1
ATOM 901 O O . PHE A 1 112 ? -11.673 -5.431 6.133 1.00 89.81 112 PHE A O 1
ATOM 908 N N . GLN A 1 113 ? -10.812 -4.378 4.347 1.00 92.75 113 GLN A N 1
ATOM 909 C CA . GLN A 1 113 ? -10.116 -3.364 5.129 1.00 92.75 113 GLN A CA 1
ATOM 910 C C . GLN A 1 113 ? -11.126 -2.436 5.813 1.00 92.75 113 GLN A C 1
ATOM 912 O O . GLN A 1 113 ? -12.038 -1.910 5.175 1.00 92.75 113 GLN A O 1
ATOM 917 N N . VAL A 1 114 ? -10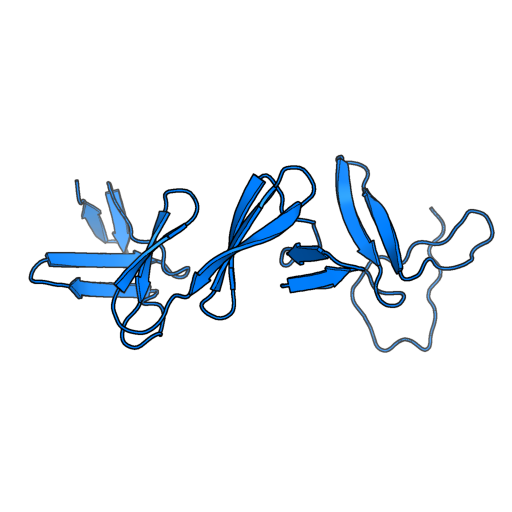.940 -2.202 7.110 1.00 95.31 114 VAL A N 1
ATOM 918 C CA . VAL A 1 114 ? -11.688 -1.182 7.844 1.00 95.31 114 VAL A CA 1
ATOM 919 C C . VAL A 1 114 ? -11.079 0.187 7.555 1.00 95.31 114 VAL A C 1
ATOM 921 O O . VAL A 1 114 ? -9.898 0.420 7.805 1.00 95.31 114 VAL A O 1
ATOM 924 N N . THR A 1 115 ? -11.904 1.105 7.061 1.00 95.81 115 THR A N 1
ATOM 925 C CA . THR A 1 115 ? -11.531 2.487 6.731 1.00 95.81 115 THR A CA 1
ATOM 926 C C . THR A 1 115 ? -12.541 3.468 7.321 1.00 95.81 115 THR A C 1
ATOM 928 O O . THR A 1 115 ? -13.691 3.104 7.566 1.00 95.81 115 THR A O 1
ATOM 931 N N . SER A 1 116 ? -12.144 4.729 7.489 1.00 93.94 116 SER A N 1
ATOM 932 C CA . SER A 1 116 ? -13.034 5.864 7.780 1.00 93.94 116 SER A CA 1
ATOM 933 C C . SER A 1 116 ? -13.984 5.666 8.966 1.00 93.94 116 SER A C 1
ATOM 935 O O . SER A 1 116 ? -15.202 5.789 8.819 1.00 93.94 116 SER A O 1
ATOM 937 N N . GLY A 1 117 ? -13.465 5.387 10.163 1.00 94.75 117 GLY A N 1
ATOM 938 C CA . GLY A 1 117 ? -14.330 5.384 11.339 1.00 94.75 117 GLY A CA 1
ATOM 939 C C . GLY A 1 117 ? -13.805 4.692 12.583 1.00 94.75 117 GLY A C 1
ATOM 940 O O . GLY A 1 117 ? -12.715 4.120 12.624 1.00 94.75 117 GLY A O 1
ATOM 941 N N . PHE A 1 118 ? -14.641 4.750 13.623 1.00 94.69 118 PHE A N 1
ATOM 942 C CA . PHE A 1 118 ? -14.416 4.032 14.869 1.00 94.69 118 PHE A CA 1
ATOM 943 C C . PHE A 1 118 ? -14.832 2.564 14.747 1.00 94.69 118 PHE A C 1
ATOM 945 O O . PHE A 1 118 ? -15.947 2.258 14.329 1.00 94.69 118 PHE A O 1
ATOM 952 N N . LYS A 1 119 ? -13.981 1.657 15.225 1.00 96.12 119 LYS A N 1
ATOM 953 C CA . LYS A 1 119 ? -14.251 0.220 15.292 1.00 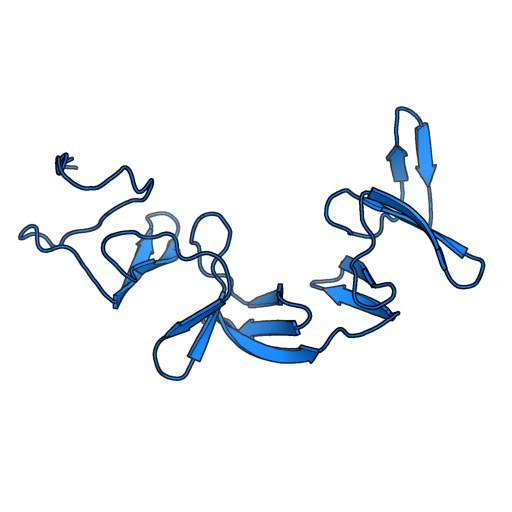96.12 119 LYS A CA 1
ATOM 954 C C . LYS A 1 119 ? -13.956 -0.316 16.687 1.00 96.12 119 LYS A C 1
ATOM 956 O O . LYS A 1 119 ? -12.913 -0.023 17.268 1.00 96.12 119 LYS A O 1
ATOM 961 N N . ALA A 1 120 ? -14.882 -1.101 17.231 1.00 95.81 120 ALA A N 1
ATOM 962 C CA . ALA A 1 120 ? -14.643 -1.876 18.441 1.00 95.81 120 ALA A CA 1
ATOM 963 C C . ALA A 1 120 ? -14.030 -3.229 18.059 1.00 95.81 120 ALA A C 1
ATOM 965 O O . ALA A 1 120 ? -14.644 -3.990 17.317 1.00 95.81 120 ALA A O 1
ATOM 966 N N . ILE A 1 121 ? -12.828 -3.513 18.556 1.00 96.50 121 ILE A N 1
ATOM 967 C CA . ILE A 1 121 ? -12.072 -4.740 18.293 1.00 96.50 121 ILE A CA 1
ATOM 968 C C . ILE A 1 121 ? -11.622 -5.273 19.650 1.00 96.50 121 ILE A C 1
ATOM 970 O O . ILE A 1 121 ? -10.913 -4.583 20.382 1.00 96.50 121 ILE A O 1
ATOM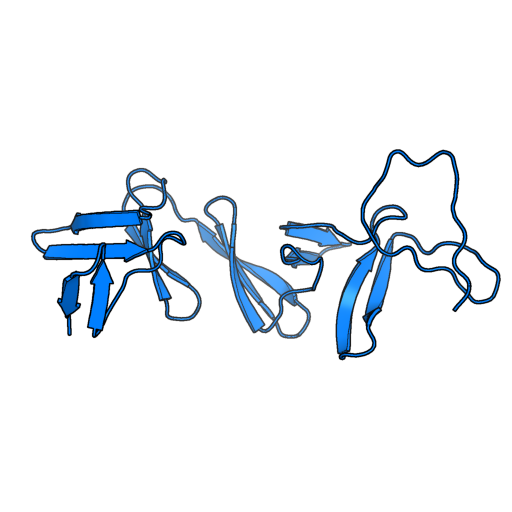 974 N N . ASN A 1 122 ? -12.069 -6.477 20.016 1.00 94.44 122 ASN A N 1
ATOM 975 C CA . ASN A 1 122 ? -11.744 -7.127 21.294 1.00 94.44 122 ASN A CA 1
ATOM 976 C C . ASN A 1 122 ? -11.955 -6.223 22.530 1.00 94.44 122 ASN A C 1
ATOM 978 O O . ASN A 1 122 ? -11.131 -6.184 23.437 1.00 94.44 122 ASN A O 1
ATOM 982 N N . GLY A 1 123 ? -13.051 -5.456 22.552 1.00 93.50 123 GLY A N 1
ATOM 983 C CA . GLY A 1 123 ? -13.403 -4.570 23.671 1.00 93.50 123 GLY A CA 1
ATOM 984 C C . GLY A 1 123 ? -12.688 -3.211 23.687 1.00 93.50 123 GLY A C 1
ATOM 985 O O . GLY A 1 123 ? -13.065 -2.346 24.473 1.00 93.50 123 GLY A O 1
ATOM 986 N N . ALA A 1 124 ? -11.722 -2.973 22.798 1.00 93.44 124 ALA A N 1
ATOM 987 C CA . ALA A 1 124 ? -11.072 -1.676 22.629 1.00 93.44 124 ALA A CA 1
ATOM 988 C C . ALA A 1 124 ? -11.611 -0.938 21.393 1.00 93.44 124 ALA A C 1
ATOM 990 O O . ALA A 1 124 ? -11.946 -1.552 20.383 1.00 93.44 124 ALA A O 1
ATOM 991 N N . ARG A 1 125 ? -11.699 0.397 21.463 1.00 92.75 125 ARG A N 1
ATOM 992 C CA . ARG A 1 125 ? -12.151 1.245 20.348 1.00 92.75 125 ARG A CA 1
ATOM 993 C C . ARG A 1 125 ? -10.961 1.880 19.625 1.00 92.75 125 ARG A C 1
ATOM 995 O O . ARG A 1 125 ? -10.159 2.571 20.252 1.00 92.75 125 ARG A O 1
ATOM 1002 N N . TYR A 1 126 ? -10.882 1.662 18.320 1.00 95.62 126 TYR A N 1
ATOM 1003 C CA . TYR A 1 126 ? -9.846 2.162 17.415 1.00 95.62 126 TYR A CA 1
ATOM 1004 C C . TYR A 1 126 ? -10.473 3.092 16.388 1.00 95.62 126 TYR A C 1
ATOM 1006 O O . TYR A 1 126 ? -11.662 2.956 16.108 1.00 95.62 126 TYR A O 1
ATOM 1014 N N . TYR A 1 127 ? -9.698 4.020 15.839 1.00 96.38 127 TYR A N 1
ATOM 1015 C CA . TYR A 1 127 ? -10.134 4.872 14.739 1.00 96.38 127 TYR A CA 1
ATOM 1016 C C . TYR A 1 127 ? -9.223 4.650 13.534 1.00 96.38 127 TYR A C 1
ATOM 1018 O O . TYR A 1 127 ? -8.003 4.619 13.692 1.00 96.38 127 TYR A O 1
ATOM 1026 N N . PHE A 1 128 ? -9.821 4.493 12.357 1.00 97.06 128 PHE A N 1
ATOM 1027 C CA . PHE A 1 128 ? -9.132 4.318 11.081 1.00 97.06 128 PHE A CA 1
ATOM 1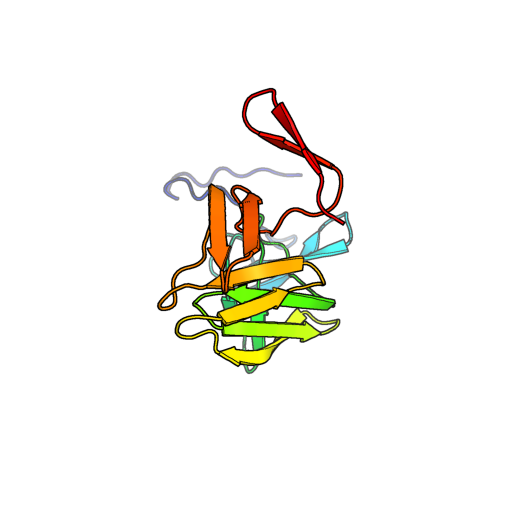028 C C . PHE A 1 128 ? -9.450 5.500 10.167 1.00 97.06 128 PHE A C 1
ATOM 1030 O O . PHE A 1 128 ? -10.609 5.910 10.073 1.00 97.06 128 PHE A O 1
ATOM 1037 N N . ASP A 1 129 ? -8.435 6.051 9.505 1.00 95.69 129 ASP A N 1
ATOM 1038 C CA . ASP A 1 129 ? -8.623 7.142 8.546 1.00 95.69 129 ASP A CA 1
ATOM 1039 C C . ASP A 1 129 ? -9.145 6.647 7.183 1.00 95.69 129 ASP A C 1
ATOM 1041 O O . ASP A 1 129 ? -9.431 5.461 6.991 1.00 95.69 129 ASP A O 1
ATOM 1045 N N . GLY A 1 130 ? -9.279 7.566 6.221 1.00 94.44 130 GLY A N 1
ATOM 1046 C CA . GLY A 1 130 ? -9.765 7.258 4.872 1.00 94.44 130 GLY A CA 1
ATOM 1047 C C . GLY A 1 130 ? -8.889 6.301 4.064 1.00 94.44 130 GLY A C 1
ATOM 1048 O O . GLY A 1 130 ? -9.375 5.705 3.110 1.00 94.44 130 GLY A O 1
ATOM 1049 N N . SER A 1 131 ? -7.626 6.122 4.457 1.00 92.62 131 SER A N 1
ATOM 1050 C CA . SER A 1 131 ? -6.711 5.132 3.879 1.00 92.62 131 SER A CA 1
ATOM 1051 C C . SER A 1 131 ? -6.728 3.791 4.625 1.00 92.62 131 SER A C 1
ATOM 1053 O O . SER A 1 131 ? -6.052 2.845 4.225 1.00 92.62 131 SER A O 1
ATOM 1055 N N . GLY A 1 132 ? -7.487 3.701 5.722 1.00 95.31 132 GLY A N 1
ATOM 1056 C CA . GLY A 1 132 ? -7.527 2.534 6.599 1.00 95.31 132 GLY A CA 1
ATOM 1057 C C . GLY A 1 132 ? -6.408 2.490 7.632 1.00 95.31 132 GLY A C 1
ATOM 1058 O O . GLY A 1 132 ? -6.310 1.504 8.360 1.00 95.31 132 GLY A O 1
ATOM 1059 N N . LYS A 1 133 ? -5.571 3.527 7.730 1.00 96.50 133 LYS A N 1
ATOM 1060 C CA . LYS A 1 133 ? -4.509 3.598 8.733 1.00 96.50 133 LYS A CA 1
ATOM 1061 C C . LYS A 1 133 ? -5.105 3.891 10.106 1.00 96.50 133 LYS A C 1
ATOM 1063 O O . LYS A 1 133 ? -5.842 4.865 10.298 1.00 96.50 133 LYS A O 1
ATOM 1068 N N . MET A 1 134 ? -4.760 3.054 11.079 1.00 97.19 134 MET A N 1
ATOM 1069 C CA . MET A 1 134 ? -5.123 3.234 12.479 1.00 97.19 134 MET A CA 1
ATOM 1070 C C . MET A 1 134 ? -4.462 4.500 13.029 1.00 97.19 134 MET A C 1
ATOM 1072 O O . MET A 1 134 ? -3.241 4.641 12.986 1.00 97.19 134 MET A O 1
ATOM 1076 N N . GLN A 1 135 ? -5.265 5.401 13.587 1.00 96.44 135 GLN A N 1
ATOM 1077 C CA . GLN A 1 135 ? -4.764 6.621 14.206 1.00 96.44 135 GLN A CA 1
ATOM 1078 C C . GLN A 1 135 ? -4.316 6.370 15.650 1.00 96.44 135 GLN A C 1
ATOM 1080 O O . GLN A 1 135 ? -4.996 5.703 16.437 1.00 96.44 135 GLN A O 1
ATOM 1085 N N . THR A 1 136 ? -3.176 6.960 15.999 1.00 94.00 136 THR A N 1
ATOM 1086 C CA . THR A 1 136 ? -2.583 6.990 17.343 1.00 94.00 136 THR A CA 1
ATOM 1087 C C . THR A 1 136 ? -2.167 8.416 17.686 1.00 94.00 136 THR A C 1
ATOM 1089 O O . THR A 1 136 ? -2.014 9.249 16.796 1.00 94.00 136 THR A O 1
ATOM 1092 N N . GLY A 1 137 ? -1.929 8.707 18.961 1.00 92.19 137 GLY A N 1
ATOM 1093 C CA . GLY A 1 137 ? -1.657 10.064 19.420 1.00 92.19 137 GLY A CA 1
ATOM 1094 C C . GLY A 1 137 ? -2.908 10.931 19.325 1.00 92.19 137 GLY A C 1
ATOM 1095 O O . GLY A 1 137 ? -4.012 10.438 19.550 1.00 92.19 137 GLY A O 1
ATOM 1096 N N . PHE A 1 138 ? -2.729 12.217 19.024 1.00 92.44 138 PHE A N 1
ATOM 1097 C CA . PHE A 1 138 ? -3.826 13.165 18.835 1.00 92.44 138 PHE A CA 1
ATOM 1098 C C . PHE A 1 138 ? -4.305 13.163 17.383 1.00 92.44 138 PHE A C 1
ATOM 1100 O O . PHE A 1 138 ? -3.492 13.282 16.470 1.00 92.44 138 PHE A O 1
ATOM 1107 N N . PHE A 1 139 ? -5.617 13.083 17.172 1.00 91.62 139 PHE A N 1
ATOM 1108 C CA . PHE A 1 139 ? -6.231 13.166 15.846 1.00 91.62 139 PHE A CA 1
ATOM 1109 C C . PHE A 1 139 ? -7.593 13.862 15.916 1.00 91.62 139 PHE A C 1
ATOM 1111 O O . PHE A 1 139 ? -8.273 13.814 16.940 1.00 91.62 139 PHE A O 1
ATOM 1118 N N . GLU A 1 140 ? -7.991 14.524 14.832 1.00 90.94 140 GLU A N 1
ATOM 1119 C CA . GLU A 1 140 ? -9.259 15.250 14.743 1.00 90.94 140 GLU A CA 1
ATOM 1120 C C . GLU A 1 140 ? -10.268 14.490 13.877 1.00 90.94 140 GLU A C 1
ATOM 1122 O O . GLU A 1 140 ? -9.938 14.000 12.798 1.00 90.94 140 GLU A O 1
ATOM 1127 N N . VAL A 1 141 ? -11.511 14.410 14.349 1.00 91.19 141 VAL A N 1
ATOM 1128 C CA . VAL A 1 141 ? -12.648 13.859 13.608 1.00 91.19 141 VAL A CA 1
ATOM 1129 C C . VAL A 1 141 ? -13.810 14.835 13.750 1.00 91.19 141 VAL A C 1
ATOM 1131 O O . VAL A 1 141 ? -14.274 15.077 14.864 1.00 91.19 141 VAL A O 1
ATOM 1134 N N . GLU A 1 142 ? -14.265 15.413 12.635 1.00 89.19 142 GLU A N 1
ATOM 1135 C CA . GLU A 1 142 ? -15.409 16.343 12.587 1.00 89.19 142 GLU A CA 1
ATOM 1136 C C . GLU A 1 142 ? -15.321 17.498 13.613 1.00 89.19 142 GLU A C 1
ATOM 1138 O O . GLU A 1 142 ? -16.279 17.786 14.335 1.00 89.19 142 GLU A O 1
ATOM 1143 N N . GLY A 1 143 ? -14.157 18.148 13.734 1.00 90.06 143 GLY A N 1
ATOM 1144 C CA . GLY A 1 143 ? -13.960 19.261 14.674 1.00 90.06 143 GLY A CA 1
ATOM 1145 C C . GLY A 1 143 ? -13.734 18.844 16.131 1.00 90.06 143 GLY A C 1
ATOM 1146 O O . GLY A 1 143 ? -13.669 19.701 17.012 1.00 90.06 143 GLY A O 1
ATOM 1147 N N . LYS A 1 144 ? -13.635 17.540 16.422 1.00 90.50 144 LYS A N 1
ATOM 1148 C CA . LYS A 1 144 ? -13.363 17.011 17.766 1.00 90.50 144 LYS A CA 1
ATOM 1149 C C . LYS A 1 144 ? -11.997 16.348 17.813 1.00 90.50 144 LYS A C 1
ATOM 1151 O O . LYS A 1 144 ? -11.700 15.478 16.999 1.00 90.50 144 LYS A O 1
ATOM 1156 N N . ILE A 1 145 ? -11.198 16.720 18.808 1.00 90.81 145 ILE A N 1
ATOM 1157 C CA . ILE A 1 145 ? -9.887 16.119 19.054 1.00 90.81 145 ILE A CA 1
ATOM 1158 C C . ILE A 1 145 ? -10.057 14.874 19.924 1.00 90.81 145 ILE A C 1
ATOM 1160 O O . ILE A 1 145 ? -10.662 14.918 20.995 1.00 90.81 145 ILE A O 1
ATOM 1164 N N . PHE A 1 146 ? -9.476 13.775 19.466 1.00 89.88 146 PHE A N 1
ATOM 1165 C CA . PHE A 1 146 ? -9.344 12.515 20.177 1.00 89.88 146 PHE A CA 1
ATOM 1166 C C . PHE A 1 146 ? -7.870 12.261 20.470 1.00 89.88 146 PHE A C 1
ATOM 1168 O O . PHE A 1 146 ? -6.993 12.729 19.743 1.00 89.88 146 PHE A O 1
ATOM 1175 N N . SER A 1 147 ? -7.589 11.504 21.529 1.00 87.62 147 SER A N 1
ATOM 1176 C CA . SER A 1 147 ? -6.241 11.023 21.802 1.00 87.62 147 SER A CA 1
ATOM 1177 C C . SER A 1 147 ? -6.233 9.561 22.228 1.00 87.62 147 SER A C 1
ATOM 1179 O O . SER A 1 147 ? -7.138 9.093 22.924 1.00 87.62 147 SER A O 1
ATOM 1181 N N . ARG A 1 148 ? -5.209 8.826 21.787 1.00 77.38 148 ARG A N 1
ATOM 1182 C CA . ARG A 1 148 ? -4.932 7.453 22.217 1.00 77.38 148 ARG A CA 1
ATOM 1183 C C . ARG A 1 148 ? -3.424 7.225 22.281 1.00 77.38 148 ARG A C 1
ATOM 1185 O O . ARG A 1 148 ? -2.738 7.463 21.291 1.00 77.38 148 ARG A O 1
ATOM 1192 N N . PHE A 1 149 ? -2.944 6.753 23.426 1.00 70.69 149 PHE A N 1
ATOM 1193 C CA . PHE A 1 149 ? -1.553 6.366 23.668 1.00 70.69 149 PHE A CA 1
ATOM 1194 C C . PHE A 1 149 ? -1.458 4.857 23.886 1.00 70.69 149 PHE A C 1
ATOM 1196 O O . PHE A 1 149 ? -2.486 4.264 24.300 1.00 70.69 149 PHE A O 1
#

Secondary structure (DSSP, 8-state):
------TTS----S---B-TT-PBP-SEEEE-TTS-EEEESSS-----EEEEETTEEEEE-TTSPBP-SEEEEETTEEEEE-TT--EEEEEE--SSEEEEETTEEEEEETTEEP-SEEEEETTEEEEE-TT-PBP-EEEEETTEEEEE-

Nearest PDB structures (foldseek):
  6t1p-assembly1_A  TM=5.033E-01  e=7.654E-08  Leuconostoc mesenteroides
  5ngy-assembly1_A  TM=5.008E-01  e=1.413E-05  Leuconostoc citreum
  5lfc-assembly2_B  TM=4.528E-01  e=1.471E-04  Leuconostoc citreum
  5ngy-assembly2_B  TM=4.481E-01  e=2.025E-04  Leuconostoc citreum
  6hvg-assembly2_B  TM=3.744E-01  e=3.312E-05  Leuconostoc mesenteroides

Solvent-accessible surface area (backbone atoms only — not comparable to full-atom values): 9047 Å² total; per-residue (Å²): 139,86,87,81,86,71,91,83,64,81,86,72,93,51,70,68,57,54,52,101,87,65,54,69,54,60,76,43,80,47,69,52,100,79,79,46,40,35,53,24,78,62,71,38,37,60,58,58,47,79,44,80,57,90,97,42,36,32,40,21,41,96,82,16,40,58,45,47,69,41,55,45,82,53,97,54,30,34,27,40,19,39,88,84,16,45,49,42,85,76,45,75,58,68,38,69,43,78,47,75,52,84,86,42,42,33,43,27,53,78,50,41,75,46,49,61,44,79,43,79,56,97,90,44,81,46,41,20,38,86,87,18,44,52,68,66,46,74,49,75,56,96,93,39,80,46,75,45,132

Mean predicted aligned error: 10.01 Å

Radius of gyration: 20.17 Å; Cα contacts (8 Å, |Δi|>4): 278; chains: 1; bounding box: 32×33×58 Å

pLDDT: mean 80.06, std 19.02, range [28.25, 97.69]

Sequence (149 aa):
MVSYILSDFTAAYGFVRANEEGHLYQEAWFVNGDDKEYYSKAYTCRPEGTIQIGQSLYYFDKNGFLVTNSQIMCANQLYEADENGVLTLIGNVGGTRWVSVNGDWYYYEDGFQVTSGFKAINGARYYFDGSGKMQTGFFEVEGKIFSRF